Protein AF-A0A946S1L1-F1 (afdb_monomer_lite)

pLDDT: mean 84.19, std 16.6, range [40.25, 98.12]

Secondary structure (DSSP, 8-state):
-HHHHHHHHHHHHHHHHHHHHHHHHHHHHHHHHHHHHHHHHHHHHHHHHHHHHHHHHHHHHHHHHHHHHHHHHHHHHHHHHHHTT---SSHHHHHHHHHHHHTS-HHHHHHHHHHHHHSPP----S-----------SS-PPP---GGG--HHHHHHHHHHHHHHTT--

Radius of gyration: 47.15 Å; chains: 1; bounding box: 117×47×125 Å

Sequence (169 aa):
SLITSGLEIFSTKVKGLVDVAKSTAANNASAGVEEDLKKVQQENETLKKQVEDLQKQIETFETEKRNAERKSLASKLIETWEQRGRTFKDETERTAEIERLAGLDEGAFDAAKSVIDALPENKAEGTQHRKKVMRSDAGIEPMAVDDKTNDLAVRLGNGLREAREAKVE

Foldseek 3Di:
DVVVVVVVVVVVVVVVVVVVVVVVVVVVVVVVVVVVVVVVVVVVVVVVVVVVVVVVVVVVVVVVVLLVVLLVVLLVLLVLLVQLPDDDPDVVRSSVSSNVLSPDDPVVNVVSSVVSVPRDGDPDDDDDDDDPPPPPDPPDDPDDDPPPPCPVVVVVVVVVVVVVVVVVD

Structure (mmCIF, N/CA/C/O backbone):
data_AF-A0A946S1L1-F1
#
_entry.id   AF-A0A946S1L1-F1
#
loop_
_atom_site.group_PDB
_atom_site.id
_atom_site.type_symbol
_atom_site.label_atom_id
_atom_site.label_alt_id
_atom_site.label_comp_id
_atom_site.label_asym_id
_atom_site.label_entity_id
_atom_site.label_seq_id
_atom_site.pdbx_PDB_ins_code
_atom_site.Cartn_x
_atom_site.Cartn_y
_atom_site.Cartn_z
_atom_site.occupancy
_atom_site.B_iso_or_equiv
_atom_site.auth_seq_id
_atom_site.auth_comp_id
_atom_site.auth_asym_id
_atom_site.auth_atom_id
_atom_site.pdbx_PDB_model_num
ATOM 1 N N . SER A 1 1 ? -53.472 -4.915 76.208 1.00 62.53 1 SER A N 1
ATOM 2 C CA . SER A 1 1 ? -53.308 -3.580 75.600 1.00 62.53 1 SER A CA 1
ATOM 3 C C . SER A 1 1 ? -51.834 -3.202 75.392 1.00 62.53 1 SER A C 1
ATOM 5 O O . SER A 1 1 ? -51.452 -2.922 74.264 1.00 62.53 1 SER A O 1
ATOM 7 N N . LEU A 1 2 ? -50.964 -3.275 76.413 1.00 64.75 2 LEU A N 1
ATOM 8 C CA . LEU A 1 2 ? -49.531 -2.921 76.288 1.00 64.75 2 LEU A CA 1
ATOM 9 C C . LEU A 1 2 ? -48.707 -3.834 75.353 1.00 64.75 2 LEU A C 1
ATOM 11 O O . LEU A 1 2 ? -47.902 -3.341 74.570 1.00 64.75 2 LEU A O 1
ATOM 15 N N . ILE A 1 3 ? -48.936 -5.151 75.390 1.00 68.62 3 ILE A N 1
ATOM 16 C CA . ILE A 1 3 ? -48.188 -6.134 74.575 1.00 68.62 3 ILE A CA 1
ATOM 17 C C . ILE A 1 3 ? -48.458 -5.943 73.072 1.00 68.62 3 ILE A C 1
ATOM 19 O O . ILE A 1 3 ? -47.541 -5.989 72.258 1.00 68.62 3 ILE A O 1
ATOM 23 N N . THR A 1 4 ? -49.710 -5.658 72.711 1.00 69.31 4 THR A N 1
ATOM 24 C CA . THR A 1 4 ? -50.135 -5.361 71.335 1.00 69.31 4 THR A CA 1
ATOM 25 C C . THR A 1 4 ? -49.492 -4.083 70.799 1.00 69.31 4 THR A C 1
ATOM 27 O O . THR A 1 4 ? -49.027 -4.068 69.666 1.00 69.31 4 THR A O 1
ATOM 30 N N . SER A 1 5 ? -49.369 -3.044 71.631 1.00 77.94 5 SER A N 1
ATOM 31 C CA . SER A 1 5 ? -48.714 -1.789 71.240 1.00 77.94 5 SER A CA 1
ATOM 32 C C . SER A 1 5 ? -47.205 -1.966 71.003 1.00 77.94 5 SER A C 1
ATOM 34 O O . SER A 1 5 ? -46.665 -1.454 70.026 1.00 77.94 5 SER A O 1
ATOM 36 N N . GLY A 1 6 ? -46.525 -2.762 71.839 1.00 81.88 6 GLY A N 1
ATOM 37 C CA . GLY A 1 6 ? -45.107 -3.086 71.649 1.00 81.88 6 GLY A CA 1
ATOM 38 C C . GLY A 1 6 ? -44.825 -3.893 70.376 1.00 81.88 6 GLY A C 1
ATOM 39 O O . GLY A 1 6 ? -43.833 -3.635 69.692 1.00 81.88 6 GLY A O 1
ATOM 40 N N . LEU A 1 7 ? -45.712 -4.832 70.025 1.00 86.31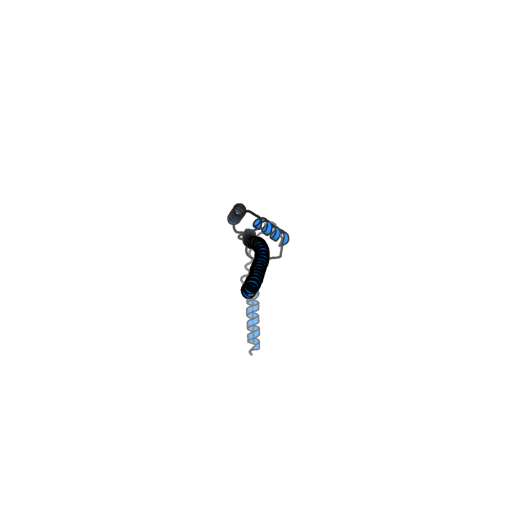 7 LEU A N 1
ATOM 41 C CA . LEU A 1 7 ? -45.588 -5.638 68.808 1.00 86.31 7 LEU A CA 1
ATOM 42 C C . LEU A 1 7 ? -45.764 -4.795 67.537 1.00 86.31 7 LEU A C 1
ATOM 44 O O . LEU A 1 7 ? -45.018 -4.981 66.576 1.00 86.31 7 LEU A O 1
ATOM 48 N N . GLU A 1 8 ? -46.695 -3.838 67.542 1.00 88.56 8 GLU A N 1
ATOM 49 C CA . GLU A 1 8 ? -46.844 -2.900 66.426 1.00 88.56 8 GLU A CA 1
ATOM 50 C C . GLU A 1 8 ? -45.611 -2.012 66.263 1.00 88.56 8 GLU A C 1
ATOM 52 O O . GLU A 1 8 ? -45.083 -1.901 65.161 1.00 88.56 8 GLU A O 1
ATOM 57 N N . ILE A 1 9 ? -45.080 -1.447 67.351 1.00 89.44 9 ILE A N 1
ATOM 58 C CA . ILE A 1 9 ? -43.858 -0.627 67.300 1.00 89.44 9 ILE A CA 1
ATOM 59 C C . ILE A 1 9 ? -42.678 -1.431 66.736 1.00 89.44 9 ILE A C 1
ATOM 61 O O . ILE A 1 9 ? -41.908 -0.917 65.919 1.00 89.44 9 ILE A O 1
ATOM 65 N N . PHE A 1 10 ? -42.539 -2.695 67.147 1.00 90.94 10 PHE A N 1
ATOM 66 C CA . PHE A 1 10 ? -41.505 -3.589 66.633 1.00 90.94 10 PHE A CA 1
ATOM 67 C C . PHE A 1 10 ? -41.687 -3.872 65.137 1.00 90.94 10 PHE A C 1
ATOM 69 O O . PHE A 1 10 ? -40.741 -3.700 64.370 1.00 90.94 10 PHE A O 1
ATOM 76 N N . SER A 1 11 ? -42.901 -4.228 64.708 1.00 91.44 11 SER A N 1
ATOM 77 C CA . SER A 1 11 ? -43.232 -4.475 63.298 1.00 91.44 11 SER A CA 1
ATOM 78 C C . SER A 1 11 ? -42.902 -3.267 62.415 1.00 91.44 11 SER A C 1
ATOM 80 O O . SER A 1 11 ? -42.233 -3.403 61.388 1.00 91.44 11 SER A O 1
ATOM 82 N N . THR A 1 12 ? -43.268 -2.062 62.855 1.00 93.69 12 THR A N 1
ATOM 83 C CA . THR A 1 12 ? -42.992 -0.819 62.122 1.00 93.69 12 THR A CA 1
ATOM 84 C C . THR A 1 12 ? -41.491 -0.543 62.014 1.00 93.69 12 THR A C 1
ATOM 86 O O . THR A 1 12 ? -41.009 -0.159 60.948 1.00 93.69 12 THR A O 1
ATOM 89 N N . LYS A 1 13 ? -40.719 -0.797 63.082 1.00 93.81 13 LYS A N 1
AT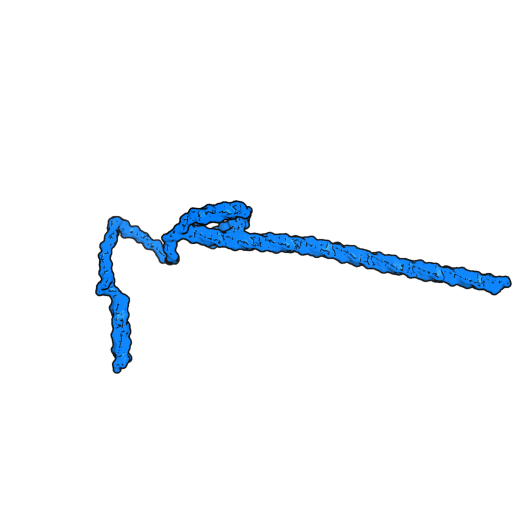OM 90 C CA . LYS A 1 13 ? -39.249 -0.679 63.060 1.00 93.81 13 LYS A CA 1
ATOM 91 C C . LYS A 1 13 ? -38.596 -1.682 62.114 1.00 93.81 13 LYS A C 1
ATOM 93 O O . LYS A 1 13 ? -37.700 -1.306 61.361 1.00 93.81 13 LYS A O 1
ATOM 98 N N . VAL A 1 14 ? -39.040 -2.938 62.144 1.00 95.06 14 VAL A N 1
ATOM 99 C CA . VAL A 1 14 ? -38.525 -3.989 61.256 1.00 95.06 14 VAL A CA 1
ATOM 100 C C . VAL A 1 14 ? -38.821 -3.643 59.801 1.00 95.06 14 VAL A C 1
ATOM 102 O O . VAL A 1 14 ? -37.924 -3.721 58.968 1.00 95.06 14 VAL A O 1
ATOM 105 N N . LYS A 1 15 ? -40.038 -3.181 59.496 1.00 94.56 15 LYS A N 1
ATOM 106 C CA . LYS A 1 15 ? -40.402 -2.740 58.147 1.00 94.56 15 LYS A CA 1
ATOM 107 C C . LYS A 1 15 ? -39.516 -1.588 57.660 1.00 94.56 15 LYS A C 1
ATOM 109 O O . LYS A 1 15 ? -38.973 -1.676 56.566 1.00 94.56 15 LYS A O 1
ATOM 114 N N . GLY A 1 16 ? -39.281 -0.576 58.499 1.00 94.19 16 GLY A N 1
ATOM 115 C CA . GLY A 1 16 ? -38.380 0.532 58.165 1.00 94.19 16 GLY A CA 1
ATOM 116 C C . GLY A 1 16 ? -36.940 0.084 57.886 1.00 94.19 16 GLY A C 1
ATOM 117 O O . GLY A 1 16 ? -36.325 0.551 56.932 1.00 94.19 16 GLY A O 1
ATOM 118 N N . LEU A 1 17 ? -36.408 -0.864 58.665 1.00 93.88 17 LEU A N 1
ATOM 119 C CA . LEU A 1 17 ? -35.083 -1.450 58.419 1.00 93.88 17 LEU A CA 1
ATOM 120 C C . LEU A 1 17 ? -35.019 -2.218 57.092 1.00 93.88 17 LEU A C 1
ATOM 122 O O . LEU A 1 17 ? -34.030 -2.108 56.368 1.00 93.88 17 LEU A O 1
ATOM 126 N N . VAL A 1 18 ? -36.072 -2.968 56.758 1.00 93.62 18 VAL A N 1
ATOM 127 C CA . VAL A 1 18 ? -36.176 -3.695 55.483 1.00 93.62 18 VAL A CA 1
ATOM 128 C C . VAL A 1 18 ? -36.233 -2.727 54.300 1.00 93.62 18 VAL A C 1
ATOM 130 O O . VAL A 1 18 ? -35.531 -2.939 53.311 1.00 93.62 18 VAL A O 1
ATOM 133 N N . ASP A 1 19 ? -37.007 -1.646 54.403 1.00 94.69 19 ASP A N 1
ATOM 134 C CA . ASP A 1 19 ? -37.115 -0.635 53.346 1.00 94.69 19 ASP A CA 1
ATOM 135 C C . ASP A 1 19 ? -35.778 0.094 53.117 1.00 94.69 19 ASP A C 1
ATOM 137 O O . ASP A 1 19 ? -35.366 0.293 51.971 1.00 94.69 19 ASP A O 1
ATOM 141 N N . VAL A 1 20 ? -35.046 0.413 54.193 1.00 93.44 20 VAL A N 1
ATOM 142 C CA . VAL A 1 20 ? -33.691 0.984 54.108 1.00 93.44 20 VAL A CA 1
ATOM 143 C C . VAL A 1 20 ? -32.729 0.010 53.431 1.00 93.44 20 VAL A C 1
ATOM 145 O O . VAL A 1 20 ? -32.056 0.395 52.478 1.00 93.44 20 VAL A O 1
ATOM 148 N N . ALA A 1 21 ? -32.699 -1.257 53.853 1.00 90.69 21 ALA A N 1
ATOM 149 C CA . ALA A 1 21 ? -31.822 -2.263 53.253 1.00 90.69 21 ALA A CA 1
ATOM 150 C C . ALA A 1 21 ? -32.109 -2.459 51.754 1.00 90.69 21 ALA A C 1
ATOM 152 O O . ALA A 1 21 ? -31.183 -2.565 50.947 1.00 90.69 21 ALA A O 1
ATOM 153 N N . LYS A 1 22 ? -33.390 -2.448 51.365 1.00 92.25 22 LYS A N 1
ATOM 154 C CA . LYS A 1 22 ? -33.816 -2.567 49.966 1.00 92.25 22 LYS A CA 1
ATOM 155 C C . LYS A 1 22 ? -33.402 -1.351 49.133 1.00 92.25 22 LYS A C 1
ATOM 157 O O . LYS A 1 22 ? -32.940 -1.519 48.007 1.00 92.25 22 LYS A O 1
ATOM 162 N N . SER A 1 23 ? -33.516 -0.148 49.695 1.00 90.50 23 SER A N 1
ATOM 163 C CA . SER A 1 23 ? -33.057 1.097 49.066 1.00 90.50 23 SER A CA 1
ATOM 164 C C . SER A 1 23 ? -31.535 1.121 48.877 1.00 90.50 23 SER A C 1
ATOM 166 O O . SER A 1 23 ? -31.047 1.404 47.785 1.00 90.50 23 SER A O 1
ATOM 168 N N . THR A 1 24 ? -30.764 0.730 49.897 1.00 87.25 24 THR A N 1
ATOM 169 C CA . THR A 1 24 ? -29.297 0.650 49.805 1.00 87.25 24 THR A CA 1
ATOM 170 C C . THR A 1 24 ? -28.842 -0.370 48.761 1.00 87.25 24 THR A C 1
ATOM 172 O O . THR A 1 24 ? -27.942 -0.080 47.975 1.00 87.25 24 THR A O 1
ATOM 175 N N . ALA A 1 25 ? -29.483 -1.542 48.699 1.00 86.25 25 ALA A N 1
ATOM 176 C CA . ALA A 1 25 ? -29.183 -2.549 47.683 1.00 86.25 25 ALA A CA 1
ATOM 177 C C . ALA A 1 25 ? -29.485 -2.047 46.258 1.00 86.25 25 ALA A C 1
ATOM 179 O O . ALA A 1 25 ? -28.677 -2.254 45.354 1.00 86.25 25 ALA A O 1
ATOM 180 N N . ALA A 1 26 ? -30.607 -1.345 46.065 1.00 86.31 26 ALA A N 1
ATOM 181 C CA . ALA A 1 26 ? -30.968 -0.752 44.778 1.00 86.31 26 ALA A CA 1
ATOM 182 C C . ALA A 1 26 ? -29.976 0.342 44.338 1.00 86.31 26 ALA A C 1
ATOM 184 O O . ALA A 1 26 ? -29.545 0.348 43.186 1.00 86.31 26 ALA A O 1
ATOM 185 N N . ASN A 1 27 ? -29.556 1.217 45.257 1.00 85.62 27 ASN A N 1
ATOM 186 C CA . ASN A 1 27 ? -28.573 2.265 44.967 1.00 85.62 27 ASN A CA 1
ATOM 187 C C . ASN A 1 27 ? -27.199 1.685 44.605 1.00 85.62 27 ASN A C 1
ATOM 189 O O . ASN A 1 27 ? -26.583 2.135 43.642 1.00 85.62 27 ASN A O 1
ATOM 193 N N . ASN A 1 28 ? -26.739 0.655 45.322 1.00 81.62 28 ASN A N 1
ATOM 194 C CA . ASN A 1 28 ? -25.467 -0.005 45.015 1.00 81.62 28 ASN A CA 1
ATOM 195 C C . ASN A 1 28 ? -25.502 -0.723 43.657 1.00 81.62 28 ASN A C 1
ATOM 197 O O . ASN A 1 28 ? -24.534 -0.647 42.904 1.00 81.62 28 ASN A O 1
ATOM 201 N N . ALA A 1 29 ? -26.618 -1.377 43.317 1.00 84.31 29 ALA A N 1
ATOM 202 C CA . ALA A 1 29 ? -26.795 -1.987 42.001 1.00 84.31 29 ALA A CA 1
ATOM 203 C C . ALA A 1 29 ? -26.783 -0.933 40.877 1.00 84.31 29 ALA A C 1
ATOM 205 O O . ALA A 1 29 ? -26.124 -1.130 39.861 1.00 84.31 29 ALA A O 1
ATOM 206 N N . SER A 1 30 ? -27.450 0.210 41.078 1.00 81.00 30 SER A N 1
ATOM 207 C CA . SER A 1 30 ? -27.438 1.325 40.121 1.00 81.00 30 SER A CA 1
ATOM 208 C C . SER A 1 30 ? -26.040 1.921 39.931 1.00 81.00 30 SER A C 1
ATOM 210 O O . SER A 1 30 ? -25.661 2.232 38.805 1.00 81.00 30 SER A O 1
ATOM 212 N N . ALA A 1 31 ? -25.267 2.070 41.010 1.00 84.38 31 ALA A N 1
ATOM 213 C CA . ALA A 1 31 ? -23.911 2.611 40.947 1.00 84.38 31 ALA A CA 1
ATOM 214 C C . ALA A 1 31 ? -22.951 1.685 40.179 1.00 84.38 31 ALA A C 1
ATOM 216 O O . ALA A 1 31 ? -22.167 2.166 39.364 1.00 84.38 31 ALA A O 1
ATOM 217 N N . GLY A 1 32 ? -23.051 0.365 40.386 1.00 85.06 32 GLY A N 1
ATOM 218 C CA . GLY A 1 32 ? -22.261 -0.617 39.634 1.00 85.06 32 GLY A CA 1
ATOM 219 C C . GLY A 1 32 ? -22.560 -0.589 38.132 1.00 85.06 32 GLY A C 1
ATOM 220 O O . GLY A 1 32 ? -21.641 -0.551 37.320 1.00 85.06 32 GLY A O 1
ATOM 221 N N . VAL A 1 33 ? -23.843 -0.499 37.758 1.00 88.06 33 VAL A N 1
ATOM 222 C CA . VAL A 1 33 ? -24.257 -0.374 36.348 1.00 88.06 33 VAL A CA 1
ATOM 223 C C . VAL A 1 33 ? -23.719 0.910 35.711 1.00 88.06 33 VAL A C 1
ATOM 225 O O . VAL A 1 33 ? -23.310 0.894 34.552 1.00 88.06 33 VAL A O 1
ATOM 228 N N . GLU A 1 34 ? -23.694 2.024 36.445 1.00 90.56 34 GLU A N 1
ATOM 229 C CA . GLU A 1 34 ? -23.161 3.286 35.926 1.00 90.56 34 GLU A CA 1
ATOM 230 C C . GLU A 1 34 ? -21.636 3.245 35.729 1.00 90.56 34 GLU A C 1
ATOM 232 O O . GLU A 1 34 ? -21.118 3.817 34.766 1.00 90.56 34 GLU A O 1
ATOM 237 N N . GLU A 1 35 ? -20.907 2.551 36.605 1.00 91.94 35 GLU A N 1
ATOM 238 C CA . GLU A 1 35 ? -19.464 2.348 36.454 1.00 91.94 35 GLU A CA 1
ATOM 239 C C . GLU A 1 35 ? -19.139 1.478 35.231 1.00 91.94 35 GLU A C 1
ATOM 241 O O . GLU A 1 35 ? -18.277 1.841 34.425 1.00 91.94 35 GLU A O 1
ATOM 246 N N . ASP A 1 36 ? -19.868 0.378 35.045 1.00 93.06 36 ASP A N 1
ATOM 247 C CA . ASP A 1 36 ? -19.703 -0.505 33.889 1.00 93.06 36 ASP A CA 1
ATOM 248 C C . ASP A 1 36 ? -20.066 0.206 32.580 1.00 93.06 36 ASP A C 1
ATOM 250 O O . ASP A 1 36 ? -19.345 0.089 31.587 1.00 93.06 36 ASP A O 1
ATOM 254 N N . LEU A 1 37 ? -21.124 1.027 32.581 1.00 92.81 37 LEU A N 1
ATOM 255 C CA . LEU A 1 37 ? -21.496 1.847 31.428 1.00 92.81 37 LEU A CA 1
ATOM 256 C C . LEU A 1 37 ? -20.356 2.795 31.027 1.00 92.81 37 LEU A C 1
ATOM 258 O O . LEU A 1 37 ? -20.043 2.910 29.841 1.00 92.81 37 LEU A O 1
ATOM 262 N N . LYS A 1 38 ? -19.708 3.450 32.001 1.00 94.81 38 LYS A N 1
ATOM 263 C CA . LYS A 1 38 ? -18.575 4.355 31.743 1.00 94.81 38 LYS A CA 1
ATOM 264 C C . LYS A 1 38 ? -17.374 3.607 31.169 1.00 94.81 38 LYS A C 1
ATOM 266 O O . LYS A 1 38 ? -16.783 4.090 30.204 1.00 94.81 38 LYS A O 1
ATOM 271 N N . LYS A 1 39 ? -17.038 2.427 31.703 1.00 95.50 39 LYS A N 1
ATOM 272 C CA . LYS A 1 39 ? -15.953 1.582 31.168 1.00 95.50 39 LYS A CA 1
ATOM 273 C C . LYS A 1 39 ? -16.232 1.171 29.725 1.00 95.50 39 LYS A C 1
ATOM 275 O O . LYS A 1 39 ? -15.403 1.406 28.852 1.00 95.50 39 LYS A O 1
ATOM 280 N N . VAL A 1 40 ? -17.437 0.673 29.448 1.00 95.19 40 VAL A N 1
ATOM 281 C CA . VAL A 1 40 ? -17.848 0.264 28.096 1.00 95.19 40 VAL A CA 1
ATOM 282 C C . VAL A 1 40 ? -17.846 1.445 27.119 1.00 95.19 40 VAL A C 1
ATOM 284 O O . VAL A 1 40 ? -17.480 1.284 25.954 1.00 95.19 40 VAL A O 1
ATOM 287 N N . GLN A 1 41 ? -18.233 2.645 27.555 1.00 94.50 41 GLN A N 1
ATOM 288 C CA . GLN A 1 41 ? -18.153 3.852 26.724 1.00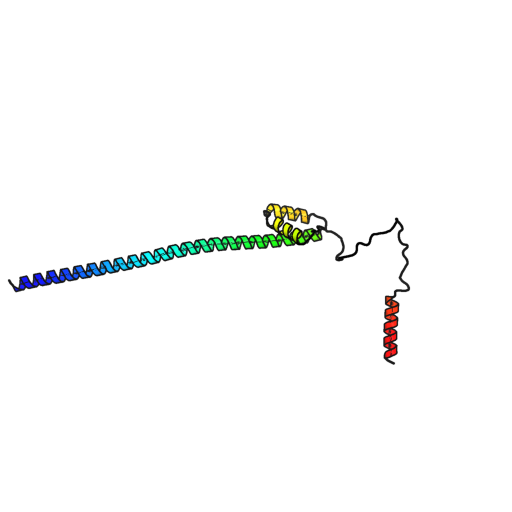 94.50 41 GLN A CA 1
ATOM 289 C C . GLN A 1 41 ? -16.700 4.219 26.393 1.00 94.50 41 GLN A C 1
ATOM 291 O O . GLN A 1 41 ? -16.387 4.448 25.225 1.00 94.50 41 GLN A O 1
ATOM 296 N N . GLN A 1 42 ? -15.805 4.206 27.384 1.00 96.19 42 GLN A N 1
ATOM 297 C CA . GLN A 1 42 ? -14.377 4.485 27.187 1.00 96.19 42 GLN A CA 1
ATOM 298 C C . GLN A 1 42 ? -13.696 3.452 26.280 1.00 96.19 42 GLN A C 1
ATOM 300 O O . GLN A 1 42 ? -12.914 3.814 25.396 1.00 96.19 42 GLN A O 1
ATOM 305 N N . GLU A 1 43 ? -14.008 2.170 26.463 1.00 95.75 43 GLU A N 1
ATOM 306 C CA . GLU A 1 43 ? -13.524 1.094 25.598 1.00 95.75 43 GLU A CA 1
ATOM 307 C C . GLU A 1 43 ? -14.021 1.282 24.163 1.00 95.75 43 GLU A C 1
ATOM 309 O O . GLU A 1 43 ? -13.226 1.208 23.230 1.00 95.75 43 GLU A O 1
ATOM 314 N N . ASN A 1 44 ? -15.298 1.625 23.966 1.00 95.94 44 ASN A N 1
ATOM 315 C CA . ASN A 1 44 ? -15.836 1.913 22.635 1.00 95.94 44 ASN A CA 1
ATOM 316 C C . ASN A 1 44 ? -15.148 3.105 21.961 1.00 95.94 44 ASN A C 1
ATOM 318 O O . ASN A 1 44 ? -14.864 3.050 20.766 1.00 95.94 44 ASN A O 1
ATOM 322 N N . GLU A 1 45 ? -14.878 4.188 22.689 1.00 96.75 45 GLU A N 1
ATOM 323 C CA . GLU A 1 45 ? -14.136 5.329 22.142 1.00 96.75 45 GLU A CA 1
ATOM 324 C C . GLU A 1 45 ? -12.702 4.948 21.763 1.00 96.75 45 GLU A C 1
ATOM 326 O O . GLU A 1 45 ? -12.203 5.359 20.714 1.00 96.75 45 GLU A O 1
ATOM 331 N N . THR A 1 46 ? -12.052 4.129 22.589 1.00 97.38 46 THR A N 1
ATOM 332 C CA . THR A 1 46 ? -10.698 3.627 22.329 1.00 97.38 46 THR A CA 1
ATOM 333 C C . THR A 1 46 ? -10.672 2.732 21.092 1.00 97.38 46 THR A C 1
ATOM 335 O O . THR A 1 46 ? -9.843 2.932 20.207 1.00 97.38 46 THR A O 1
ATOM 338 N N . LEU A 1 47 ? -11.617 1.796 20.986 1.00 97.88 47 LEU A N 1
ATOM 339 C CA . LEU A 1 47 ? -11.748 0.898 19.840 1.00 97.88 47 LEU A CA 1
ATOM 340 C C . LEU A 1 47 ? -12.035 1.669 18.549 1.00 97.88 47 LEU A C 1
ATOM 342 O O . LEU A 1 47 ? -11.444 1.361 17.520 1.00 97.88 47 LEU A O 1
ATOM 346 N N . LYS A 1 48 ? -12.879 2.708 18.590 1.00 97.75 48 LYS A N 1
ATOM 347 C CA . LYS A 1 48 ? -13.127 3.567 17.420 1.00 97.75 48 LYS A CA 1
ATOM 348 C C . LYS A 1 48 ? -11.851 4.247 16.930 1.00 97.75 48 LYS A C 1
ATOM 350 O O . LYS A 1 48 ? -11.565 4.185 15.740 1.00 97.75 48 LYS A O 1
ATOM 355 N N . LYS A 1 49 ? -11.053 4.817 17.840 1.00 98.00 49 LYS A N 1
ATOM 356 C CA . LYS A 1 49 ? -9.755 5.416 17.486 1.00 98.00 49 LYS A CA 1
ATOM 357 C C . LYS A 1 49 ? -8.809 4.390 16.868 1.00 98.00 49 LYS A C 1
ATOM 359 O O . LYS A 1 49 ? -8.211 4.660 15.836 1.00 98.00 49 LYS A O 1
ATOM 364 N N . GLN A 1 50 ? -8.721 3.194 17.453 1.00 97.94 50 GLN A N 1
ATOM 365 C CA . GLN A 1 50 ? -7.897 2.115 16.903 1.00 97.94 50 GLN A CA 1
ATOM 366 C C . GLN A 1 50 ? -8.348 1.697 15.500 1.00 97.94 50 GLN A C 1
ATOM 368 O O . GLN A 1 50 ? -7.508 1.477 14.634 1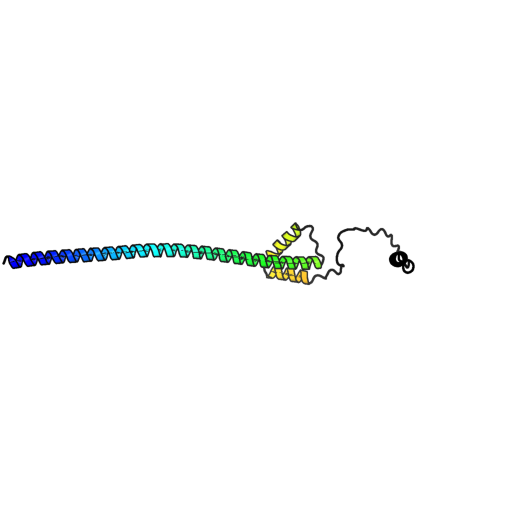.00 97.94 50 GLN A O 1
ATOM 373 N N . VAL A 1 51 ? -9.658 1.611 15.257 1.00 97.94 51 VAL A N 1
ATOM 374 C CA . VAL A 1 51 ? -10.202 1.303 13.928 1.00 97.94 51 VAL A CA 1
ATOM 375 C C . VAL A 1 51 ? -9.836 2.395 12.922 1.00 97.94 51 VAL A C 1
ATOM 377 O O . VAL A 1 51 ? -9.372 2.066 11.834 1.00 97.94 51 VAL A O 1
ATOM 380 N N . GLU A 1 52 ? -9.988 3.671 13.277 1.00 97.88 52 GLU A N 1
ATOM 381 C CA . GLU A 1 52 ? -9.613 4.793 12.404 1.00 97.88 52 GLU A CA 1
ATOM 382 C C . GLU A 1 52 ? -8.110 4.806 12.086 1.00 97.88 52 GLU A C 1
ATOM 384 O O . GLU A 1 52 ? -7.713 5.020 10.939 1.00 97.88 52 GLU A O 1
ATOM 389 N N . ASP A 1 53 ? -7.259 4.554 13.080 1.00 97.88 53 ASP A N 1
ATOM 390 C CA . ASP A 1 53 ? -5.809 4.520 12.888 1.00 97.88 53 ASP A CA 1
ATOM 391 C C . ASP A 1 53 ? -5.378 3.325 12.030 1.00 97.88 53 ASP A C 1
ATOM 393 O O . ASP A 1 53 ? -4.558 3.479 11.122 1.00 97.88 53 ASP A O 1
ATOM 397 N N . LEU A 1 54 ? -5.971 2.146 12.248 1.00 98.12 54 LEU A N 1
ATOM 398 C CA . LEU A 1 54 ? -5.725 0.968 11.414 1.00 98.12 54 LEU A CA 1
ATOM 399 C C . LEU A 1 54 ? -6.195 1.181 9.972 1.00 98.12 54 LEU A C 1
ATOM 401 O O . LEU A 1 54 ? -5.501 0.772 9.045 1.00 98.12 54 LEU A O 1
ATOM 405 N N . GLN A 1 55 ? -7.328 1.854 9.758 1.00 97.94 55 GLN A N 1
ATOM 406 C CA . GLN A 1 55 ? -7.797 2.209 8.414 1.00 97.94 55 GLN A CA 1
ATOM 407 C C . GLN A 1 55 ? -6.790 3.102 7.680 1.00 97.94 55 GLN A C 1
ATOM 409 O O . GLN A 1 55 ? -6.443 2.813 6.536 1.00 97.94 55 GLN A O 1
ATOM 414 N N . LYS A 1 56 ? -6.248 4.128 8.351 1.00 97.88 56 LYS A N 1
ATOM 415 C CA . LYS A 1 56 ? -5.196 4.990 7.780 1.00 97.88 56 LYS A CA 1
ATOM 416 C C . LYS A 1 56 ? -3.916 4.214 7.470 1.00 97.88 56 LYS A C 1
ATOM 418 O O . LYS A 1 56 ? -3.274 4.459 6.448 1.00 97.88 56 LYS A O 1
ATOM 423 N N . GLN A 1 57 ? -3.530 3.279 8.340 1.00 97.44 57 GLN A N 1
ATOM 424 C CA . GLN A 1 57 ? -2.359 2.430 8.105 1.00 97.44 57 GLN A CA 1
ATOM 425 C C . GLN A 1 57 ? -2.555 1.518 6.894 1.00 97.44 57 GLN A C 1
ATOM 427 O O . GLN A 1 57 ? -1.648 1.409 6.076 1.00 97.44 57 GLN A O 1
ATOM 432 N N . ILE A 1 58 ? -3.731 0.902 6.745 1.00 97.38 58 ILE A N 1
ATOM 433 C CA . ILE A 1 58 ? -4.058 0.071 5.580 1.00 97.38 58 ILE A CA 1
ATOM 434 C C . ILE A 1 58 ? -3.967 0.899 4.298 1.00 97.38 58 ILE A C 1
ATOM 436 O O . ILE A 1 58 ? -3.282 0.490 3.365 1.00 97.38 58 ILE A O 1
ATOM 440 N N . GLU A 1 59 ? -4.573 2.087 4.266 1.00 96.81 59 GLU A N 1
ATOM 441 C CA . GLU A 1 59 ? -4.504 2.975 3.101 1.00 96.81 59 GLU A CA 1
ATOM 442 C C . GLU A 1 59 ? -3.053 3.362 2.759 1.00 96.81 59 GLU A C 1
ATOM 444 O O . GLU A 1 59 ? -2.641 3.331 1.596 1.00 96.81 59 GLU A O 1
ATOM 449 N N . THR A 1 60 ? -2.239 3.656 3.776 1.00 95.88 60 THR A N 1
ATOM 450 C CA . THR A 1 60 ? -0.810 3.959 3.602 1.00 95.88 60 THR A CA 1
ATOM 451 C C . THR A 1 60 ? -0.058 2.758 3.024 1.00 95.88 60 THR A C 1
ATOM 453 O O . THR A 1 60 ? 0.616 2.886 2.006 1.00 95.88 60 THR A O 1
ATOM 456 N N . PHE A 1 61 ? -0.223 1.560 3.589 1.00 96.00 61 PHE A N 1
ATOM 457 C CA . PHE A 1 61 ? 0.459 0.368 3.079 1.00 96.00 61 PHE A CA 1
ATOM 458 C C . PHE A 1 61 ? -0.000 -0.021 1.672 1.00 96.00 61 PHE A C 1
ATOM 460 O O . PHE A 1 61 ? 0.813 -0.440 0.849 1.00 96.00 61 PHE A O 1
ATOM 467 N N . GLU A 1 62 ? -1.287 0.120 1.360 1.00 95.06 62 GLU A N 1
ATOM 468 C CA . GLU A 1 62 ? -1.808 -0.152 0.021 1.00 95.06 62 GLU A CA 1
ATOM 469 C C . GLU A 1 62 ? -1.288 0.850 -1.013 1.00 95.06 62 GLU A C 1
ATOM 471 O O . GLU A 1 62 ? -0.953 0.464 -2.137 1.00 95.06 62 GLU A O 1
ATOM 476 N N . THR A 1 63 ? -1.195 2.134 -0.654 1.00 92.56 63 THR A N 1
ATOM 477 C CA . THR A 1 63 ? -0.621 3.165 -1.530 1.00 92.56 63 THR A CA 1
ATOM 478 C C . THR A 1 63 ? 0.877 2.966 -1.731 1.00 92.56 63 THR A C 1
ATOM 480 O O . THR A 1 63 ? 1.334 3.020 -2.874 1.00 92.56 63 THR A O 1
ATOM 483 N N . GLU A 1 64 ? 1.626 2.640 -0.678 1.00 92.56 64 GLU A N 1
ATOM 484 C CA . GLU A 1 64 ? 3.048 2.297 -0.759 1.00 92.56 64 GLU A CA 1
ATOM 485 C C . GLU A 1 64 ? 3.291 1.050 -1.611 1.00 92.56 64 GLU A C 1
ATOM 487 O O . GLU A 1 64 ? 4.135 1.080 -2.507 1.00 92.56 64 GLU A O 1
ATOM 492 N N . LYS A 1 65 ? 2.518 -0.023 -1.397 1.00 94.81 65 LYS A N 1
ATOM 493 C CA . LYS A 1 65 ? 2.604 -1.254 -2.192 1.00 94.81 65 LYS A CA 1
ATOM 494 C C . LYS A 1 65 ? 2.344 -0.972 -3.669 1.00 94.81 65 LYS A C 1
ATOM 496 O O . LYS A 1 65 ? 3.149 -1.357 -4.515 1.00 94.81 65 LYS A O 1
ATOM 501 N N . ARG A 1 66 ? 1.262 -0.254 -3.983 1.00 91.88 66 ARG A N 1
ATOM 502 C CA . ARG A 1 66 ? 0.921 0.125 -5.361 1.00 91.88 66 ARG A CA 1
ATOM 503 C C . ARG A 1 66 ? 2.018 0.981 -5.993 1.00 91.88 66 ARG A C 1
ATOM 505 O O . ARG A 1 66 ? 2.368 0.776 -7.151 1.00 91.88 66 ARG A O 1
ATOM 512 N N . ASN A 1 67 ? 2.579 1.929 -5.244 1.00 91.94 67 ASN A N 1
ATOM 513 C CA . ASN A 1 67 ? 3.674 2.770 -5.719 1.00 91.94 67 ASN A CA 1
ATOM 514 C C . ASN A 1 67 ? 4.945 1.945 -5.986 1.00 91.94 67 ASN A C 1
ATOM 516 O O . ASN A 1 67 ? 5.578 2.106 -7.025 1.00 91.94 67 ASN A O 1
ATOM 520 N N . ALA A 1 68 ? 5.294 1.014 -5.097 1.00 94.81 68 ALA A N 1
ATOM 521 C CA . ALA A 1 68 ? 6.437 0.121 -5.277 1.00 94.81 68 ALA A CA 1
ATOM 522 C C . ALA A 1 68 ? 6.278 -0.784 -6.512 1.00 94.81 68 ALA A C 1
ATOM 524 O O . ALA A 1 68 ? 7.217 -0.934 -7.296 1.00 94.81 68 ALA A O 1
ATOM 525 N N . GLU A 1 69 ? 5.082 -1.338 -6.730 1.00 95.56 69 GLU A N 1
ATOM 526 C CA . GLU A 1 69 ? 4.753 -2.114 -7.931 1.00 95.56 69 GLU A CA 1
ATOM 527 C C . GLU A 1 69 ? 4.896 -1.263 -9.201 1.00 95.56 69 GLU A C 1
ATOM 529 O O . GLU A 1 69 ? 5.564 -1.681 -10.149 1.00 95.56 69 GLU A O 1
ATOM 534 N N . ARG A 1 70 ? 4.364 -0.033 -9.205 1.00 94.94 70 ARG A N 1
ATOM 535 C CA . ARG A 1 70 ? 4.507 0.902 -10.334 1.00 94.94 70 ARG A CA 1
ATOM 536 C C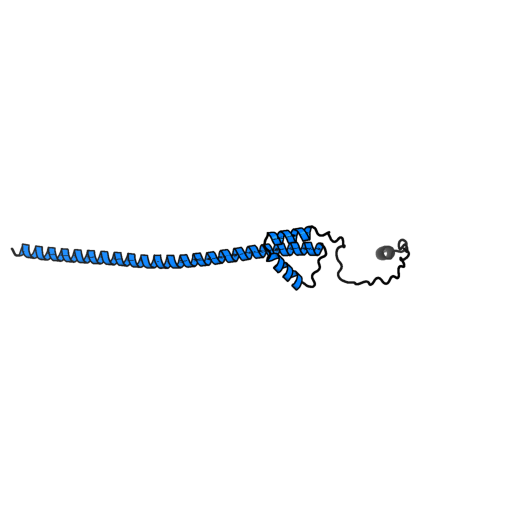 . ARG A 1 70 ? 5.958 1.267 -10.616 1.00 94.94 70 ARG A C 1
ATOM 538 O O . ARG A 1 70 ? 6.362 1.246 -11.775 1.00 94.94 70 ARG A O 1
ATOM 545 N N . LYS A 1 71 ? 6.762 1.535 -9.585 1.00 96.62 71 LYS A N 1
ATOM 546 C CA . LYS A 1 71 ? 8.205 1.775 -9.741 1.00 96.62 71 LYS A CA 1
ATOM 547 C C . LYS A 1 71 ? 8.913 0.564 -10.334 1.00 96.62 71 LYS A C 1
ATOM 549 O O . LYS A 1 71 ? 9.730 0.729 -11.228 1.00 96.62 71 LYS A O 1
ATOM 554 N N . SER A 1 72 ? 8.567 -0.653 -9.909 1.00 97.19 72 SER A N 1
ATOM 555 C CA . SER A 1 72 ? 9.126 -1.876 -10.499 1.00 97.19 72 SER A CA 1
ATOM 556 C C . SER A 1 72 ? 8.786 -2.013 -11.987 1.00 97.19 72 SER A C 1
ATOM 558 O O . SER A 1 72 ? 9.657 -2.348 -12.791 1.00 97.19 72 SER A O 1
ATOM 560 N N . LEU A 1 73 ? 7.539 -1.725 -12.372 1.00 96.81 73 LEU A N 1
ATOM 561 C CA . LEU A 1 73 ? 7.114 -1.735 -13.774 1.00 96.81 73 LEU A CA 1
ATOM 562 C C . LEU A 1 73 ? 7.815 -0.644 -14.592 1.00 96.81 73 LEU A C 1
ATOM 564 O O . LEU A 1 73 ? 8.299 -0.924 -15.687 1.00 96.81 73 LEU A O 1
ATOM 568 N N . ALA A 1 74 ? 7.920 0.569 -14.050 1.00 97.69 74 ALA A N 1
ATOM 569 C CA . ALA A 1 74 ? 8.640 1.676 -14.666 1.00 97.69 74 ALA A CA 1
ATOM 570 C C . ALA A 1 74 ? 10.126 1.350 -14.871 1.00 97.69 74 ALA A C 1
ATOM 572 O O . ALA A 1 74 ? 10.642 1.559 -15.965 1.00 97.69 74 ALA A O 1
ATOM 573 N N . SER A 1 75 ? 10.796 0.756 -13.879 1.00 97.38 75 SER A N 1
ATOM 574 C CA . SER A 1 75 ? 12.186 0.300 -14.009 1.00 97.38 75 SER A CA 1
ATOM 575 C C . SER A 1 75 ? 12.362 -0.713 -15.141 1.00 97.38 75 SER A C 1
ATOM 577 O O . SER A 1 75 ? 13.262 -0.555 -15.960 1.00 97.38 75 SER A O 1
ATOM 579 N N . LYS A 1 76 ? 11.471 -1.709 -15.253 1.00 97.56 76 LYS A N 1
ATOM 580 C CA . LYS A 1 76 ? 11.496 -2.689 -16.359 1.00 97.56 76 LYS A CA 1
ATOM 581 C C . LYS A 1 76 ? 11.278 -2.032 -17.721 1.00 97.56 76 LYS A C 1
ATOM 583 O O . LYS A 1 76 ? 11.914 -2.399 -18.709 1.00 97.56 76 LYS A O 1
ATOM 588 N N . LEU A 1 77 ? 10.369 -1.062 -17.788 1.00 97.25 77 LEU A N 1
ATOM 589 C CA . LEU A 1 77 ? 10.119 -0.321 -19.017 1.00 97.25 77 LEU A CA 1
ATOM 590 C C . LEU A 1 77 ? 11.351 0.494 -19.432 1.00 97.25 77 LEU A C 1
ATOM 592 O O . LEU A 1 77 ? 11.702 0.509 -20.610 1.00 97.25 77 LEU A O 1
ATOM 596 N N . ILE A 1 78 ? 12.039 1.103 -18.466 1.00 97.44 78 ILE A N 1
ATOM 597 C CA . ILE A 1 78 ? 13.293 1.827 -18.688 1.00 97.44 78 ILE A CA 1
ATOM 598 C C . ILE A 1 78 ? 14.391 0.896 -19.189 1.00 97.44 78 ILE A C 1
ATOM 600 O O . ILE A 1 78 ? 15.003 1.211 -20.203 1.00 97.44 78 ILE A O 1
ATOM 604 N N . GLU A 1 79 ? 14.578 -0.275 -18.577 1.00 96.12 79 GLU A N 1
ATOM 605 C CA . GLU A 1 79 ? 15.530 -1.288 -19.063 1.00 96.12 79 GLU A CA 1
ATOM 606 C C . GLU A 1 79 ? 15.250 -1.675 -20.520 1.00 96.12 79 GLU A C 1
ATOM 608 O O . GLU A 1 79 ? 16.161 -1.762 -21.345 1.00 96.12 79 GLU A O 1
ATOM 613 N N . THR A 1 80 ? 13.974 -1.855 -20.862 1.00 95.62 80 THR A N 1
ATOM 614 C CA . THR A 1 80 ? 13.566 -2.176 -22.233 1.00 95.62 80 THR A CA 1
ATOM 615 C C . THR A 1 80 ? 13.849 -1.003 -23.181 1.00 95.62 80 THR A C 1
ATOM 617 O O . THR A 1 80 ? 14.319 -1.189 -24.303 1.00 95.62 80 THR A O 1
ATOM 620 N N . TRP A 1 81 ? 13.616 0.232 -22.735 1.00 96.00 81 TRP A N 1
ATOM 621 C CA . TRP A 1 81 ? 13.913 1.426 -23.522 1.00 96.00 81 TRP A CA 1
ATOM 622 C C . TRP A 1 81 ? 15.421 1.606 -23.751 1.00 96.00 81 TRP A C 1
ATOM 624 O O . TRP A 1 81 ? 15.839 1.971 -24.853 1.00 96.00 81 TRP A O 1
ATOM 634 N N . GLU A 1 82 ? 16.242 1.291 -22.747 1.00 95.12 82 GLU A N 1
ATOM 635 C CA . GLU A 1 82 ? 17.706 1.283 -22.834 1.00 95.12 82 GLU A CA 1
ATOM 636 C C . GLU A 1 82 ? 18.199 0.249 -23.855 1.00 95.12 82 GLU A C 1
ATOM 638 O O . GLU A 1 82 ? 19.012 0.574 -24.723 1.00 95.12 82 GLU A O 1
ATOM 643 N N . GLN A 1 83 ? 17.638 -0.966 -23.842 1.00 93.12 83 GLN A N 1
ATOM 644 C CA . GLN A 1 83 ? 17.920 -2.004 -24.848 1.00 93.12 83 GLN A CA 1
ATOM 645 C C . GLN A 1 83 ? 17.552 -1.561 -26.271 1.00 93.12 83 GLN A C 1
ATOM 647 O O . GLN A 1 83 ? 18.216 -1.929 -27.241 1.00 93.12 83 GLN A O 1
ATOM 652 N N . ARG A 1 84 ? 16.527 -0.716 -26.408 1.00 93.56 84 ARG A N 1
ATOM 653 C CA . ARG A 1 84 ? 16.123 -0.109 -27.686 1.00 93.56 84 ARG A CA 1
ATOM 654 C C . ARG A 1 84 ? 16.885 1.174 -28.028 1.00 93.56 84 ARG A C 1
ATOM 656 O O . ARG A 1 84 ? 16.562 1.843 -29.005 1.00 93.56 84 ARG A O 1
ATOM 663 N N . GLY A 1 85 ? 17.938 1.496 -27.276 1.00 92.31 85 GLY A N 1
ATOM 664 C CA . GLY A 1 85 ? 18.901 2.540 -27.617 1.00 92.31 85 GLY A CA 1
ATOM 665 C C . GLY A 1 85 ? 18.715 3.875 -26.909 1.00 92.31 85 GLY A C 1
ATOM 666 O O . GLY A 1 85 ? 19.430 4.823 -27.236 1.00 92.31 85 GLY A O 1
ATOM 667 N N . ARG A 1 86 ? 17.804 3.981 -25.935 1.00 94.38 86 ARG A N 1
ATOM 668 C CA . ARG A 1 86 ? 17.783 5.144 -25.040 1.00 94.38 86 ARG A CA 1
ATOM 669 C C . ARG A 1 86 ? 19.020 5.117 -24.146 1.00 94.38 86 ARG A C 1
ATOM 671 O O . ARG A 1 86 ? 19.362 4.094 -23.572 1.00 94.38 86 ARG A O 1
ATOM 678 N N . THR A 1 87 ? 19.664 6.263 -23.982 1.00 94.12 87 THR A N 1
ATOM 679 C CA . THR A 1 87 ? 20.749 6.436 -23.011 1.00 94.12 87 THR A CA 1
ATOM 680 C C . THR A 1 87 ? 20.390 7.557 -22.053 1.00 94.12 87 THR A C 1
ATOM 682 O O . THR A 1 87 ? 19.965 8.624 -22.501 1.00 94.12 87 THR A O 1
ATOM 685 N N . PHE A 1 88 ? 20.593 7.331 -20.760 1.00 95.31 88 PHE A N 1
ATOM 686 C CA . PHE A 1 88 ? 20.509 8.363 -19.729 1.00 95.31 88 PHE A CA 1
ATOM 687 C C . PHE A 1 88 ? 21.894 8.954 -19.481 1.00 95.31 88 PHE A C 1
ATOM 689 O O . PHE A 1 88 ? 22.909 8.270 -19.630 1.00 95.31 88 PHE A O 1
ATOM 696 N N . LYS A 1 89 ? 21.948 10.237 -19.126 1.00 94.31 89 LYS A N 1
ATOM 697 C CA . LYS A 1 89 ? 23.197 10.939 -18.820 1.00 94.31 89 LYS A CA 1
ATOM 698 C C . LYS A 1 89 ? 23.872 10.370 -17.573 1.00 94.31 89 LYS A C 1
ATOM 700 O O . LYS A 1 89 ? 25.096 10.257 -17.541 1.00 94.31 89 LYS A O 1
ATOM 705 N N . ASP A 1 90 ? 23.078 10.052 -16.556 1.00 95.56 90 ASP A N 1
ATOM 706 C CA . ASP A 1 90 ? 23.510 9.496 -15.278 1.00 95.56 90 ASP A CA 1
ATOM 707 C C . ASP A 1 90 ? 22.355 8.755 -14.575 1.00 95.56 90 ASP A C 1
ATOM 709 O O . ASP A 1 90 ? 21.210 8.759 -15.036 1.00 95.56 90 ASP A O 1
ATOM 713 N N . GLU A 1 91 ? 22.664 8.120 -13.441 1.00 96.00 91 GLU A N 1
ATOM 714 C CA . GLU A 1 91 ? 21.676 7.384 -12.641 1.00 96.00 91 GLU A CA 1
ATOM 715 C C . GLU A 1 91 ? 20.597 8.302 -12.044 1.00 96.00 91 GLU A C 1
ATOM 717 O O . GLU A 1 91 ? 19.481 7.858 -11.778 1.00 96.00 91 GLU A O 1
ATOM 722 N N . THR A 1 92 ? 20.891 9.594 -11.865 1.00 97.19 92 THR A N 1
ATOM 723 C CA . THR A 1 92 ? 19.916 10.565 -11.348 1.00 97.19 92 THR A CA 1
ATOM 724 C C . THR A 1 92 ? 18.820 10.810 -12.378 1.00 97.19 92 THR A C 1
ATOM 726 O O . THR A 1 92 ? 17.642 10.763 -12.035 1.00 97.19 92 THR A O 1
ATOM 729 N N . GLU A 1 93 ? 19.188 11.025 -13.646 1.00 97.00 93 GLU A N 1
ATOM 730 C CA . GLU A 1 93 ? 18.228 11.173 -14.745 1.00 97.00 93 GLU A CA 1
ATOM 731 C C . GLU A 1 93 ? 17.421 9.886 -14.943 1.00 97.00 93 GLU A C 1
ATOM 733 O O . GLU A 1 93 ? 16.199 9.937 -15.082 1.00 97.00 93 GLU A O 1
ATOM 738 N N . ARG A 1 94 ? 18.091 8.729 -14.892 1.00 97.38 94 ARG A N 1
ATOM 739 C CA . ARG A 1 94 ? 17.437 7.421 -14.996 1.00 97.38 94 ARG A CA 1
ATOM 740 C C . ARG A 1 94 ? 16.393 7.224 -13.895 1.00 97.38 94 ARG A C 1
ATOM 742 O O . ARG A 1 94 ? 15.255 6.861 -14.178 1.00 97.38 94 ARG A O 1
ATOM 749 N N . THR A 1 95 ? 16.754 7.530 -12.650 1.00 97.44 95 THR A N 1
ATOM 750 C CA . THR A 1 95 ? 15.848 7.440 -11.496 1.00 97.44 95 THR A CA 1
ATOM 751 C C . THR A 1 95 ? 14.696 8.438 -11.605 1.00 97.44 95 THR A C 1
ATOM 753 O O . THR A 1 95 ? 13.550 8.078 -11.351 1.00 97.44 95 THR A O 1
ATOM 756 N N . ALA A 1 96 ? 14.963 9.676 -12.028 1.00 97.75 96 ALA A N 1
ATOM 757 C CA . ALA A 1 96 ? 13.921 10.682 -12.223 1.00 97.75 96 ALA A CA 1
ATOM 758 C C . ALA A 1 96 ? 12.885 10.242 -13.269 1.00 97.75 96 ALA A C 1
ATOM 760 O O . ALA A 1 96 ? 11.689 10.469 -13.087 1.00 97.75 96 ALA A O 1
ATOM 761 N N . GLU A 1 97 ? 13.322 9.567 -14.334 1.00 97.25 97 GLU A N 1
ATOM 762 C CA . GLU A 1 97 ? 12.415 9.029 -15.344 1.00 97.25 97 GLU A CA 1
ATOM 763 C C . GLU A 1 97 ? 11.596 7.835 -14.822 1.00 97.25 97 GLU A C 1
ATOM 765 O O . GLU A 1 97 ? 10.406 7.737 -15.124 1.00 97.25 97 GLU A O 1
ATOM 770 N N . ILE A 1 98 ? 12.178 6.973 -13.978 1.00 97.56 98 ILE A N 1
ATOM 771 C CA . ILE A 1 98 ? 11.438 5.904 -13.283 1.00 97.56 98 ILE A CA 1
ATOM 772 C C . ILE A 1 98 ? 10.329 6.502 -12.409 1.00 97.56 98 ILE A C 1
ATOM 774 O O . ILE A 1 98 ? 9.185 6.055 -12.483 1.00 97.56 98 ILE A O 1
ATOM 778 N N . GLU A 1 99 ? 10.639 7.533 -11.618 1.00 97.19 99 GLU A N 1
ATOM 779 C CA . GLU A 1 99 ? 9.649 8.230 -10.786 1.00 97.19 99 GLU A CA 1
ATOM 780 C C . GLU A 1 99 ? 8.558 8.887 -11.643 1.00 97.19 99 GLU A C 1
ATOM 782 O O . GLU A 1 99 ? 7.369 8.779 -11.333 1.00 97.19 99 GLU A O 1
ATOM 787 N N . ARG A 1 100 ? 8.938 9.514 -12.766 1.00 97.38 100 ARG A N 1
ATOM 788 C CA . ARG A 1 100 ? 7.990 10.123 -13.707 1.00 97.38 100 ARG A CA 1
ATOM 789 C C . ARG A 1 100 ? 7.023 9.089 -14.281 1.00 97.38 100 ARG A C 1
ATOM 791 O O . ARG A 1 100 ? 5.824 9.347 -14.323 1.00 97.38 100 ARG A O 1
ATOM 798 N N . LEU A 1 101 ? 7.532 7.938 -14.723 1.00 96.81 101 LEU A N 1
ATOM 799 C CA . LEU A 1 101 ? 6.727 6.849 -15.281 1.00 96.81 101 LEU A CA 1
ATOM 800 C C . LEU A 1 101 ? 5.839 6.190 -14.219 1.00 96.81 101 LEU A C 1
ATOM 802 O O . LEU A 1 101 ? 4.672 5.927 -14.490 1.00 96.81 101 LEU A O 1
ATOM 806 N N . ALA A 1 102 ? 6.350 5.970 -13.006 1.00 96.25 102 ALA A N 1
ATOM 807 C CA . ALA A 1 102 ? 5.570 5.409 -11.902 1.00 96.25 102 ALA A CA 1
ATOM 808 C C . ALA A 1 102 ? 4.423 6.335 -11.447 1.00 96.25 102 ALA A C 1
ATOM 810 O O . ALA A 1 102 ? 3.400 5.859 -10.949 1.00 96.25 102 ALA A O 1
ATOM 811 N N . GLY A 1 103 ? 4.585 7.648 -11.636 1.00 95.00 103 GLY A N 1
ATOM 812 C CA . GLY A 1 103 ? 3.569 8.662 -11.354 1.00 95.00 103 GLY A CA 1
ATOM 813 C C . GLY A 1 103 ? 2.466 8.792 -12.409 1.00 95.00 103 GLY A C 1
ATOM 814 O O . GLY A 1 103 ? 1.499 9.513 -12.166 1.00 95.00 103 GLY A O 1
ATOM 815 N N . LEU A 1 104 ? 2.577 8.120 -13.560 1.00 95.44 104 LEU A N 1
ATOM 816 C CA . LEU A 1 104 ? 1.527 8.127 -14.580 1.00 95.44 104 LEU A CA 1
ATOM 817 C C . LEU A 1 104 ? 0.290 7.342 -14.118 1.00 95.44 104 LEU A C 1
ATOM 819 O O . LEU A 1 104 ? 0.366 6.423 -13.294 1.00 95.44 104 LEU A O 1
ATOM 823 N N . ASP A 1 105 ? -0.872 7.704 -14.661 1.00 94.62 105 ASP A N 1
ATOM 824 C CA . ASP A 1 105 ? -2.033 6.823 -14.621 1.00 94.62 105 ASP A CA 1
ATOM 825 C C . ASP A 1 105 ? -1.794 5.575 -15.489 1.00 94.62 105 ASP A C 1
ATOM 827 O O . ASP A 1 105 ? -0.900 5.543 -16.334 1.00 94.62 105 ASP A O 1
ATOM 831 N N . GLU A 1 106 ? -2.587 4.529 -15.257 1.00 93.81 106 GLU A N 1
ATOM 832 C CA . GLU A 1 106 ? -2.408 3.226 -15.909 1.00 93.81 106 GLU A CA 1
ATOM 833 C C . GLU A 1 106 ? -2.512 3.321 -17.439 1.00 93.81 106 GLU A C 1
ATOM 835 O O . GLU A 1 106 ? -1.673 2.767 -18.144 1.00 93.81 106 GLU A O 1
ATOM 840 N N . GLY A 1 107 ? -3.452 4.116 -17.963 1.00 95.25 107 GLY A N 1
ATOM 841 C CA . GLY A 1 107 ? -3.618 4.298 -19.406 1.00 95.25 107 GLY A CA 1
ATOM 842 C C . GLY A 1 107 ? -2.454 5.059 -20.044 1.00 95.25 107 GLY A C 1
ATOM 843 O O . GLY A 1 107 ? -1.973 4.682 -21.114 1.00 95.25 107 GLY A O 1
ATOM 844 N N . ALA A 1 108 ? -1.959 6.107 -19.382 1.00 97.00 108 ALA A N 1
ATOM 845 C CA . ALA A 1 108 ? -0.779 6.840 -19.833 1.00 97.00 108 ALA A CA 1
ATOM 846 C C . ALA A 1 108 ? 0.499 5.987 -19.759 1.00 97.00 108 ALA A C 1
ATOM 848 O O . ALA A 1 108 ? 1.351 6.076 -20.649 1.00 97.00 108 ALA A O 1
ATOM 849 N N . PHE A 1 109 ? 0.630 5.144 -18.732 1.00 96.62 109 PHE A N 1
ATOM 850 C CA . PHE A 1 109 ? 1.733 4.195 -18.615 1.00 96.62 109 PHE A CA 1
ATOM 851 C C . PHE A 1 109 ? 1.693 3.147 -19.734 1.00 96.62 109 PHE A C 1
ATOM 853 O O . PHE A 1 109 ? 2.707 2.922 -20.395 1.00 96.62 109 PHE A O 1
ATOM 860 N N . ASP A 1 110 ? 0.525 2.566 -20.011 1.00 97.12 110 ASP A N 1
ATOM 861 C CA . ASP A 1 110 ? 0.346 1.584 -21.084 1.00 97.12 110 ASP A CA 1
ATOM 862 C C . ASP A 1 110 ? 0.614 2.181 -22.467 1.00 97.12 110 ASP A C 1
ATOM 864 O O . ASP A 1 110 ? 1.250 1.545 -23.311 1.00 97.12 110 ASP A O 1
ATOM 868 N N . ALA A 1 111 ? 0.203 3.429 -22.697 1.00 97.69 111 ALA A N 1
ATOM 869 C CA . ALA A 1 111 ? 0.535 4.147 -23.921 1.00 97.69 111 ALA A CA 1
ATOM 870 C C . ALA A 1 111 ? 2.055 4.332 -24.067 1.00 97.69 111 ALA A C 1
ATOM 872 O O . ALA A 1 111 ? 2.613 4.039 -25.128 1.00 97.69 111 ALA A O 1
ATOM 873 N N . ALA A 1 112 ? 2.744 4.757 -23.002 1.00 96.50 112 ALA A N 1
ATOM 874 C CA . ALA A 1 112 ? 4.202 4.886 -23.002 1.00 96.50 112 ALA A CA 1
ATOM 875 C C . ALA A 1 112 ? 4.886 3.535 -23.259 1.00 96.50 112 ALA A C 1
ATOM 877 O O . ALA A 1 112 ? 5.796 3.448 -24.088 1.00 96.50 112 ALA A O 1
ATOM 878 N N . LYS A 1 113 ? 4.399 2.469 -22.615 1.00 96.62 113 LYS A N 1
ATOM 879 C CA . LYS A 1 113 ? 4.860 1.099 -22.836 1.00 96.62 113 LYS A CA 1
ATOM 880 C C . LYS A 1 113 ? 4.688 0.679 -24.292 1.00 96.62 113 LYS A C 1
ATOM 882 O O . LYS A 1 113 ? 5.644 0.202 -24.891 1.00 96.62 113 LYS A O 1
ATOM 887 N N . SER A 1 114 ? 3.515 0.900 -24.883 1.00 97.12 114 SER A N 1
ATOM 888 C CA . SER A 1 114 ? 3.243 0.548 -26.280 1.00 97.12 114 SER A CA 1
ATOM 889 C C . SER A 1 114 ? 4.148 1.295 -27.258 1.00 97.12 114 SER A C 1
ATOM 891 O O . SER A 1 114 ? 4.584 0.709 -28.247 1.00 97.12 114 SER A O 1
ATOM 893 N N . VAL A 1 115 ? 4.432 2.576 -27.006 1.00 96.31 115 VAL A N 1
ATOM 894 C CA . VAL A 1 115 ? 5.351 3.361 -27.842 1.00 96.31 115 VAL A CA 1
ATOM 895 C C . VAL A 1 115 ? 6.763 2.795 -27.752 1.00 96.31 115 VAL A C 1
ATOM 897 O O . VAL A 1 115 ? 7.399 2.586 -28.781 1.00 96.31 115 VAL A O 1
ATOM 900 N N . ILE A 1 116 ? 7.240 2.509 -26.539 1.00 94.88 116 ILE A N 1
ATOM 901 C CA . ILE A 1 116 ? 8.571 1.935 -26.320 1.00 94.88 116 ILE A CA 1
ATOM 902 C C . ILE A 1 116 ? 8.664 0.526 -26.917 1.00 94.88 116 ILE A C 1
ATOM 904 O O . ILE A 1 116 ? 9.695 0.190 -27.489 1.00 94.88 116 ILE A O 1
ATOM 908 N N . ASP A 1 117 ? 7.605 -0.281 -26.841 1.00 94.62 117 ASP A N 1
ATOM 909 C CA . ASP A 1 117 ? 7.527 -1.620 -27.442 1.00 94.62 117 ASP A CA 1
ATOM 910 C C . ASP A 1 117 ? 7.515 -1.617 -28.969 1.00 94.62 117 ASP A C 1
ATOM 912 O O . ASP A 1 117 ? 8.031 -2.550 -29.581 1.00 94.62 117 ASP A O 1
ATOM 916 N N . ALA A 1 118 ? 7.004 -0.554 -29.587 1.00 94.44 118 ALA A N 1
ATOM 917 C CA . ALA A 1 118 ? 7.036 -0.379 -31.033 1.00 94.44 118 ALA A CA 1
ATOM 918 C C . ALA A 1 118 ? 8.395 0.117 -31.565 1.00 94.44 118 ALA A C 1
ATOM 920 O O . ALA A 1 118 ? 8.609 0.107 -32.780 1.00 94.44 118 ALA A O 1
ATOM 921 N N . LEU A 1 119 ? 9.308 0.570 -30.695 1.00 93.44 119 LEU A N 1
ATOM 922 C CA . LEU A 1 119 ? 10.640 0.990 -31.128 1.00 93.44 119 LEU A CA 1
ATOM 923 C C . LEU A 1 119 ? 11.431 -0.216 -31.666 1.00 93.44 119 LEU A C 1
ATOM 925 O O . LEU A 1 119 ? 11.341 -1.317 -31.114 1.00 93.44 119 LEU A O 1
ATOM 929 N N . PRO A 1 120 ? 12.233 -0.032 -32.729 1.00 90.06 120 PRO A N 1
ATOM 930 C CA . PRO A 1 120 ? 13.079 -1.100 -33.234 1.00 90.06 120 PRO A CA 1
ATOM 931 C C . PRO A 1 120 ? 14.107 -1.503 -32.174 1.00 90.06 120 PRO A C 1
ATOM 933 O O . PRO A 1 120 ? 14.676 -0.658 -31.481 1.00 90.06 120 PRO A O 1
ATOM 936 N N . GLU A 1 121 ? 14.368 -2.803 -32.062 1.00 83.25 121 GLU A N 1
ATOM 937 C CA . GLU A 1 121 ? 15.466 -3.292 -31.234 1.00 83.25 121 GLU A CA 1
ATOM 938 C C . GLU A 1 121 ? 16.791 -2.766 -31.773 1.00 83.25 121 GLU A C 1
ATOM 940 O O . GLU A 1 121 ? 17.066 -2.812 -32.979 1.00 83.25 121 GLU A O 1
ATOM 945 N N . ASN A 1 122 ? 17.629 -2.268 -30.870 1.00 75.75 122 ASN A N 1
ATOM 946 C CA . ASN A 1 122 ? 18.936 -1.790 -31.252 1.00 75.75 122 ASN A CA 1
ATOM 947 C C . ASN A 1 122 ? 19.822 -3.021 -31.485 1.00 75.75 122 ASN A C 1
ATOM 949 O O . ASN A 1 122 ? 20.309 -3.634 -30.540 1.00 75.75 122 ASN A O 1
ATOM 953 N N . LYS A 1 123 ? 20.022 -3.417 -32.749 1.00 57.88 123 LYS A N 1
ATOM 954 C CA . LYS A 1 123 ? 20.954 -4.494 -33.146 1.00 57.88 123 LYS A CA 1
ATOM 955 C C . LYS A 1 123 ? 22.421 -4.055 -33.017 1.00 57.88 123 LYS A C 1
ATOM 957 O O . LYS A 1 123 ? 23.219 -4.276 -33.923 1.00 57.88 123 LYS A O 1
ATOM 962 N N . ALA A 1 124 ? 22.766 -3.381 -31.927 1.00 52.59 124 ALA A N 1
ATOM 963 C CA . ALA A 1 124 ? 24.135 -3.032 -31.599 1.00 52.59 124 ALA A CA 1
ATOM 964 C C . ALA A 1 124 ? 24.624 -4.013 -30.531 1.00 52.59 124 ALA A C 1
ATOM 966 O O . ALA A 1 124 ? 24.076 -4.096 -29.435 1.00 52.59 124 ALA A O 1
ATOM 967 N N . GLU A 1 125 ? 25.620 -4.795 -30.930 1.00 46.06 125 GLU A N 1
ATOM 968 C CA . GLU A 1 125 ? 26.284 -5.859 -30.189 1.00 46.06 125 GLU A CA 1
ATOM 969 C C . GLU A 1 125 ? 26.614 -5.487 -28.736 1.00 46.06 125 GLU A C 1
ATOM 971 O O . GLU A 1 125 ? 26.955 -4.348 -28.406 1.00 46.06 125 GLU A O 1
ATOM 976 N N . GLY A 1 126 ? 26.509 -6.487 -27.859 1.00 40.25 126 GLY A N 1
ATOM 977 C CA . GLY A 1 126 ? 26.772 -6.356 -26.435 1.00 40.25 126 GLY A CA 1
ATOM 978 C C . GLY A 1 126 ? 28.155 -5.793 -26.123 1.00 40.25 126 GLY A C 1
ATOM 979 O O . GLY A 1 126 ? 29.122 -6.090 -26.810 1.00 40.25 126 GLY A O 1
ATOM 980 N N . THR A 1 127 ? 28.229 -5.060 -25.005 1.00 44.62 127 THR A N 1
ATOM 981 C CA . THR A 1 127 ? 29.448 -4.619 -24.303 1.00 44.62 127 THR A CA 1
ATOM 982 C C . THR A 1 127 ? 30.505 -3.943 -25.177 1.00 44.62 127 THR A C 1
ATOM 984 O O . THR A 1 127 ? 31.164 -4.607 -25.952 1.00 44.62 127 THR A O 1
ATOM 987 N N . GLN A 1 128 ? 30.800 -2.663 -24.926 1.00 41.91 128 GLN A N 1
ATOM 988 C CA . GLN A 1 128 ? 32.141 -2.208 -24.513 1.00 41.91 128 GLN A CA 1
ATOM 989 C C . GLN A 1 128 ? 32.094 -0.726 -24.125 1.00 41.91 128 GLN A C 1
ATOM 991 O O . GLN A 1 128 ? 32.009 0.187 -24.943 1.00 41.91 128 GLN A O 1
ATOM 996 N N . HIS A 1 129 ? 32.214 -0.488 -22.823 1.00 42.22 129 HIS A N 1
ATOM 997 C CA . HIS A 1 129 ? 32.795 0.742 -22.310 1.00 42.22 129 HIS A CA 1
ATOM 998 C C . HIS A 1 129 ? 34.192 0.950 -22.928 1.00 42.22 129 HIS A C 1
ATOM 1000 O O . HIS A 1 129 ? 35.029 0.056 -22.875 1.00 42.22 129 HIS A O 1
ATOM 1006 N N . ARG A 1 130 ? 34.460 2.184 -23.376 1.00 49.03 130 ARG A N 1
ATOM 1007 C CA . ARG A 1 130 ? 35.788 2.767 -23.663 1.00 49.03 130 ARG A CA 1
ATOM 1008 C C . ARG A 1 130 ? 36.541 2.237 -24.895 1.00 49.03 130 ARG A C 1
ATOM 1010 O O . ARG A 1 130 ? 37.437 1.415 -24.781 1.00 49.03 130 ARG A O 1
ATOM 1017 N N . LYS A 1 131 ? 36.349 2.918 -26.029 1.00 41.78 131 LYS A N 1
ATOM 1018 C CA . LYS A 1 131 ? 37.397 3.690 -26.737 1.00 41.78 131 LYS A CA 1
ATOM 1019 C C . LYS A 1 131 ? 36.773 4.345 -27.967 1.00 41.78 131 LYS A C 1
ATOM 1021 O O . LYS A 1 131 ? 36.375 3.675 -28.911 1.00 41.78 131 LYS A O 1
ATOM 1026 N N . LYS A 1 132 ? 36.724 5.676 -27.969 1.00 50.34 132 LYS A N 1
ATOM 1027 C CA . LYS A 1 132 ? 36.485 6.467 -29.176 1.00 50.34 132 LYS A CA 1
ATOM 1028 C C . LYS A 1 132 ? 37.690 6.267 -30.100 1.00 50.34 132 LYS A C 1
ATOM 1030 O O . LYS A 1 132 ? 38.678 6.983 -29.977 1.00 50.34 132 LYS A O 1
ATOM 1035 N N . VAL A 1 133 ? 37.645 5.262 -30.971 1.00 52.78 133 VAL A N 1
ATOM 1036 C CA . VAL A 1 133 ? 38.573 5.170 -32.102 1.00 52.78 133 VAL A CA 1
ATOM 1037 C C . VAL A 1 133 ? 38.010 6.092 -33.173 1.00 52.78 133 VAL A C 1
ATOM 1039 O O . VAL A 1 133 ? 36.995 5.794 -33.797 1.00 52.78 133 VAL A O 1
ATOM 1042 N N . MET A 1 134 ? 38.620 7.268 -33.320 1.00 51.41 134 MET A N 1
ATOM 1043 C CA . MET A 1 134 ? 38.370 8.113 -34.481 1.00 51.41 134 MET A CA 1
ATOM 1044 C C . MET A 1 134 ? 38.791 7.333 -35.726 1.00 51.41 134 MET A C 1
ATOM 1046 O O . MET A 1 134 ? 39.920 6.850 -35.794 1.00 51.41 134 MET A O 1
ATOM 1050 N N . ARG A 1 135 ? 37.878 7.166 -36.686 1.00 56.03 135 ARG A N 1
ATOM 1051 C CA . ARG A 1 135 ? 38.223 6.628 -38.000 1.00 56.03 135 ARG A CA 1
ATOM 1052 C C . ARG A 1 135 ? 38.938 7.730 -38.771 1.00 56.03 135 ARG A C 1
ATOM 1054 O O . ARG A 1 135 ? 38.316 8.695 -39.201 1.00 56.03 135 ARG A O 1
ATOM 1061 N N . SER A 1 136 ? 40.254 7.597 -38.861 1.00 53.25 136 SER A N 1
ATOM 1062 C CA . SER A 1 136 ? 41.131 8.438 -39.671 1.00 53.25 136 SER A CA 1
ATOM 1063 C C . SER A 1 136 ? 41.361 7.770 -41.025 1.00 53.25 136 SER A C 1
ATOM 1065 O O . SER A 1 136 ? 42.502 7.459 -41.354 1.00 53.25 136 SER A O 1
ATOM 1067 N N . ASP A 1 137 ? 40.307 7.480 -41.788 1.00 52.62 137 ASP A N 1
ATOM 1068 C CA . ASP A 1 137 ? 40.488 7.015 -43.164 1.00 52.62 137 ASP A CA 1
ATOM 1069 C C . ASP A 1 137 ? 39.827 7.977 -44.153 1.00 52.62 137 ASP A C 1
ATOM 1071 O O . ASP A 1 137 ? 38.693 8.427 -43.994 1.00 52.62 137 ASP A O 1
ATOM 1075 N N . ALA A 1 138 ? 40.630 8.378 -45.134 1.00 55.00 138 ALA A N 1
ATOM 1076 C CA . ALA A 1 138 ? 40.259 9.212 -46.258 1.00 55.00 138 ALA A CA 1
ATOM 1077 C C . ALA A 1 138 ? 39.761 8.317 -47.404 1.00 55.00 138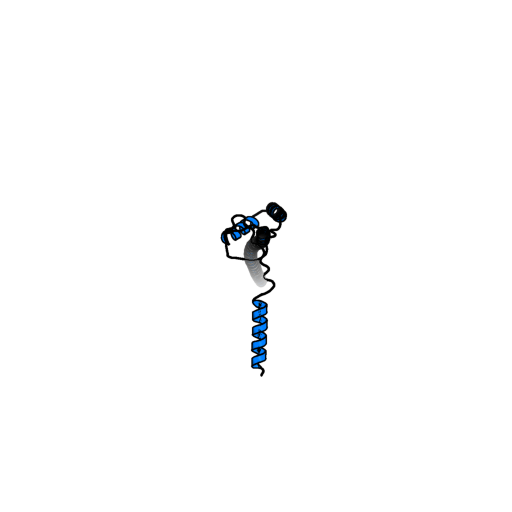 ALA A C 1
ATOM 1079 O O . ALA A 1 138 ? 40.331 8.344 -48.491 1.00 55.00 138 ALA A O 1
ATOM 1080 N N . GLY A 1 139 ? 38.749 7.477 -47.151 1.00 57.19 139 GLY A N 1
ATOM 1081 C CA . GLY A 1 139 ? 38.146 6.626 -48.183 1.00 57.19 139 GLY A CA 1
ATOM 1082 C C . GLY A 1 139 ? 39.102 5.587 -48.779 1.00 57.19 139 GLY A C 1
ATOM 1083 O O . GLY A 1 139 ? 38.941 5.200 -49.934 1.00 57.19 139 GLY A O 1
ATOM 1084 N N . ILE A 1 140 ? 40.109 5.158 -48.013 1.00 53.66 140 ILE A N 1
ATOM 1085 C CA . ILE A 1 140 ? 41.042 4.102 -48.415 1.00 53.66 140 ILE A CA 1
ATOM 1086 C C . ILE A 1 140 ? 40.626 2.832 -47.684 1.00 53.66 140 ILE A C 1
ATOM 1088 O O . ILE A 1 140 ? 40.862 2.694 -46.485 1.00 53.66 140 ILE A O 1
ATOM 1092 N N . GLU A 1 141 ? 40.010 1.902 -48.409 1.00 57.81 141 GLU A N 1
ATOM 1093 C CA . GLU A 1 141 ? 39.750 0.560 -47.898 1.00 57.81 141 GLU A CA 1
ATOM 1094 C C . GLU A 1 141 ? 41.093 -0.153 -47.659 1.00 57.81 141 GLU A C 1
ATOM 1096 O O . GLU A 1 141 ? 41.904 -0.263 -48.587 1.00 57.81 141 GLU A O 1
ATOM 1101 N N . PRO A 1 142 ? 41.386 -0.617 -46.430 1.00 59.47 142 PRO A N 1
ATOM 1102 C CA . PRO A 1 142 ? 42.611 -1.349 -46.170 1.00 59.47 142 PRO A CA 1
ATOM 1103 C C . PRO A 1 142 ? 42.580 -2.668 -46.940 1.00 59.47 142 PRO A C 1
ATOM 1105 O O . PRO A 1 142 ? 41.675 -3.488 -46.785 1.00 59.47 142 PRO A O 1
ATOM 1108 N N . MET A 1 143 ? 43.597 -2.859 -47.776 1.00 53.28 143 MET A N 1
ATOM 1109 C CA . MET A 1 143 ? 43.829 -4.091 -48.515 1.00 53.28 143 MET A CA 1
ATOM 1110 C C . MET A 1 143 ? 43.876 -5.258 -47.520 1.00 53.28 143 MET A C 1
ATOM 1112 O O . MET A 1 143 ? 44.671 -5.229 -46.580 1.00 53.28 143 MET A O 1
ATOM 1116 N N . ALA A 1 144 ? 43.010 -6.259 -47.697 1.00 62.22 144 ALA A N 1
ATOM 1117 C CA . ALA A 1 144 ? 42.992 -7.444 -46.849 1.00 62.22 144 ALA A CA 1
ATOM 1118 C C . ALA A 1 144 ? 44.331 -8.184 -46.983 1.00 62.22 144 ALA A C 1
ATOM 1120 O O . ALA A 1 144 ? 44.591 -8.856 -47.981 1.00 62.22 144 ALA A O 1
ATOM 1121 N N . VAL A 1 145 ? 45.199 -8.018 -45.987 1.00 58.50 145 VAL A N 1
ATOM 1122 C CA . VAL A 1 145 ? 46.398 -8.833 -45.817 1.00 58.50 145 VAL A CA 1
ATOM 1123 C C . VAL A 1 145 ? 45.947 -10.126 -45.142 1.00 58.50 145 VAL A C 1
ATOM 1125 O O . VAL A 1 145 ? 45.335 -10.099 -44.077 1.00 58.50 145 VAL A O 1
ATOM 1128 N N . ASP A 1 146 ? 46.171 -11.256 -45.807 1.00 53.69 146 ASP A N 1
ATOM 1129 C CA . ASP A 1 146 ? 45.772 -12.573 -45.317 1.00 53.69 146 ASP A CA 1
ATOM 1130 C C . ASP A 1 146 ? 46.727 -13.014 -44.191 1.00 53.69 146 ASP A C 1
ATOM 1132 O O . ASP A 1 146 ? 47.790 -13.577 -44.444 1.00 53.69 146 ASP A O 1
ATOM 1136 N N . ASP A 1 147 ? 46.358 -12.757 -42.932 1.00 60.41 147 ASP A N 1
ATOM 1137 C CA . ASP A 1 147 ? 47.111 -13.148 -41.720 1.00 60.41 147 ASP A CA 1
ATOM 1138 C C . ASP A 1 147 ? 47.135 -14.677 -41.468 1.00 60.41 147 ASP A C 1
ATOM 1140 O O . ASP A 1 147 ? 47.440 -15.155 -40.375 1.00 60.41 147 ASP A O 1
ATOM 1144 N N . LYS A 1 148 ? 46.808 -15.498 -42.471 1.00 57.12 148 LYS A N 1
ATOM 1145 C CA . LYS A 1 148 ? 46.549 -16.934 -42.290 1.00 57.12 148 LYS A CA 1
ATOM 1146 C C . LYS A 1 148 ? 47.766 -17.845 -42.324 1.00 57.12 148 LYS A C 1
ATOM 1148 O O . LYS A 1 148 ? 47.601 -19.053 -42.176 1.00 57.12 148 LYS A O 1
ATOM 1153 N N . THR A 1 149 ? 48.982 -17.329 -42.479 1.00 54.34 149 THR A N 1
ATOM 1154 C CA . THR A 1 149 ? 50.161 -18.208 -42.595 1.00 54.34 149 THR A CA 1
ATOM 1155 C C . THR A 1 149 ? 51.234 -18.004 -41.536 1.00 54.34 149 THR A C 1
ATOM 1157 O O . THR A 1 149 ? 52.221 -18.728 -41.565 1.00 54.34 149 THR A O 1
ATOM 1160 N N . ASN A 1 150 ? 51.062 -17.087 -40.577 1.00 59.75 150 ASN A N 1
ATOM 1161 C CA . ASN A 1 150 ? 52.045 -16.857 -39.507 1.00 59.75 150 ASN A CA 1
ATOM 1162 C C . ASN A 1 150 ? 51.406 -16.403 -38.183 1.00 59.75 150 ASN A C 1
ATOM 1164 O O . ASN A 1 150 ? 51.962 -15.555 -37.482 1.00 59.75 150 ASN A O 1
ATOM 1168 N N . ASP A 1 151 ? 50.252 -16.974 -37.826 1.00 69.69 151 ASP A N 1
ATOM 1169 C CA . ASP A 1 151 ? 49.566 -16.623 -36.583 1.00 69.69 151 ASP A CA 1
ATOM 1170 C C . ASP A 1 151 ? 50.469 -16.887 -35.363 1.00 69.69 151 ASP A C 1
ATOM 1172 O O . ASP A 1 151 ? 50.973 -17.998 -35.136 1.00 69.69 151 ASP A O 1
ATOM 1176 N N . LEU A 1 152 ? 50.710 -15.832 -34.583 1.00 70.75 152 LEU A N 1
ATOM 1177 C CA . LEU A 1 152 ? 51.571 -15.869 -33.402 1.00 70.75 152 LEU A CA 1
ATOM 1178 C C . LEU A 1 152 ? 51.077 -16.910 -32.397 1.00 70.75 152 LEU A C 1
ATOM 1180 O O . LEU A 1 152 ? 51.896 -17.525 -31.716 1.00 70.75 152 LEU A O 1
ATOM 1184 N N . ALA A 1 153 ? 49.762 -17.134 -32.334 1.00 72.69 153 ALA A N 1
ATOM 1185 C CA . ALA A 1 153 ? 49.156 -18.124 -31.454 1.00 72.69 153 ALA A CA 1
ATOM 1186 C C . ALA A 1 153 ? 49.634 -19.550 -31.772 1.00 72.69 153 ALA A C 1
ATOM 1188 O O . ALA A 1 153 ? 49.950 -20.313 -30.858 1.00 72.69 153 ALA A O 1
ATOM 1189 N N . VAL A 1 154 ? 49.778 -19.893 -33.057 1.00 75.56 154 VAL A N 1
ATOM 1190 C CA . VAL A 1 154 ? 50.280 -21.205 -33.495 1.00 75.56 154 VAL A CA 1
ATOM 1191 C C . VAL A 1 154 ? 51.766 -21.350 -33.167 1.00 75.56 154 VAL A C 1
ATOM 1193 O O . VAL A 1 154 ? 52.194 -22.385 -32.654 1.00 75.56 154 VAL A O 1
ATOM 1196 N N . ARG A 1 155 ? 52.562 -20.296 -33.395 1.00 75.94 155 ARG A N 1
ATOM 1197 C CA . ARG A 1 155 ? 54.000 -20.294 -33.068 1.00 75.94 155 ARG A CA 1
ATOM 1198 C C . ARG A 1 155 ? 54.244 -20.413 -31.563 1.00 75.94 155 ARG A C 1
ATOM 1200 O O . ARG A 1 155 ? 55.117 -21.171 -31.148 1.00 75.94 155 ARG A O 1
ATOM 1207 N N . LEU A 1 156 ? 53.452 -19.711 -30.753 1.00 79.62 156 LEU A N 1
ATOM 1208 C CA . LEU A 1 156 ? 53.495 -19.796 -29.293 1.00 79.62 156 LEU A CA 1
ATOM 1209 C C . LEU A 1 156 ? 53.053 -21.172 -28.798 1.00 79.62 156 LEU A C 1
ATOM 1211 O O . LEU A 1 156 ? 53.731 -21.744 -27.952 1.00 79.62 156 LEU A O 1
ATOM 1215 N N . GLY A 1 157 ? 51.966 -21.725 -29.342 1.00 80.81 157 GLY A N 1
ATOM 1216 C CA . GLY A 1 157 ? 51.477 -23.054 -28.975 1.00 80.81 157 GLY A CA 1
ATOM 1217 C C . GLY A 1 157 ? 52.504 -24.153 -29.253 1.00 80.81 157 GLY A C 1
ATOM 1218 O O . GLY A 1 157 ? 52.785 -24.971 -28.376 1.00 80.81 157 GLY A O 1
ATOM 1219 N N . ASN A 1 158 ? 53.120 -24.126 -30.437 1.00 81.88 158 ASN A N 1
ATOM 1220 C CA . ASN A 1 158 ? 54.163 -25.083 -30.803 1.00 81.88 158 ASN A CA 1
ATOM 1221 C C . ASN A 1 158 ? 55.407 -24.930 -29.918 1.00 81.88 158 ASN A C 1
ATOM 1223 O O . ASN A 1 158 ? 55.865 -25.923 -29.359 1.00 81.88 158 ASN A O 1
ATOM 1227 N N . GLY A 1 159 ? 55.885 -23.699 -29.700 1.00 84.31 159 GLY A N 1
ATOM 1228 C CA . GLY A 1 159 ? 57.045 -23.452 -28.838 1.00 84.31 159 GLY A CA 1
ATOM 1229 C C . GLY A 1 159 ? 56.814 -23.844 -27.373 1.00 84.31 159 GLY A C 1
ATOM 1230 O O . GLY A 1 159 ? 57.712 -24.381 -26.727 1.00 84.31 159 GLY A O 1
ATOM 1231 N N . LEU A 1 160 ? 55.604 -23.641 -26.836 1.00 84.31 160 LEU A N 1
ATOM 1232 C CA . LEU A 1 160 ? 55.285 -24.040 -25.459 1.00 84.31 160 LEU A CA 1
ATOM 1233 C C . LEU A 1 160 ? 55.239 -25.564 -25.290 1.00 84.31 160 LEU A C 1
ATOM 1235 O O . LEU A 1 160 ? 55.594 -26.072 -24.225 1.00 84.31 160 LEU A O 1
ATOM 1239 N N . ARG A 1 161 ? 54.770 -26.287 -26.314 1.00 81.19 161 ARG A N 1
ATOM 1240 C CA . ARG A 1 161 ? 54.719 -27.754 -26.315 1.00 81.19 161 ARG A CA 1
ATOM 1241 C C . ARG A 1 161 ? 56.121 -28.350 -26.394 1.00 81.19 161 ARG A C 1
ATOM 1243 O O . ARG A 1 161 ? 56.458 -29.203 -25.583 1.00 81.19 161 ARG A O 1
ATOM 1250 N N . GLU A 1 162 ? 56.950 -27.827 -27.286 1.00 82.56 162 GLU A N 1
ATOM 1251 C CA . GLU A 1 162 ? 58.339 -28.255 -27.464 1.00 82.56 162 GLU A CA 1
ATOM 1252 C C . GLU A 1 162 ? 59.173 -28.012 -26.192 1.00 82.56 162 GLU A C 1
ATOM 1254 O O . GLU A 1 162 ? 59.889 -28.896 -25.728 1.00 82.56 162 GLU A O 1
ATOM 1259 N N . ALA A 1 163 ? 58.984 -26.865 -25.526 1.00 80.94 163 ALA A N 1
ATOM 1260 C CA . ALA A 1 163 ? 59.624 -26.574 -24.240 1.00 80.94 163 ALA A CA 1
ATOM 1261 C C . ALA A 1 163 ? 59.152 -27.484 -23.089 1.00 80.94 163 ALA A C 1
ATOM 1263 O O . ALA A 1 163 ? 59.877 -27.660 -22.108 1.00 80.94 163 ALA A O 1
ATOM 1264 N N . ARG A 1 164 ? 57.937 -28.046 -23.167 1.00 73.94 164 ARG A N 1
ATOM 1265 C CA . ARG A 1 164 ? 57.477 -29.065 -22.211 1.00 73.94 164 ARG A CA 1
ATOM 1266 C C . ARG A 1 164 ? 58.115 -30.416 -22.496 1.00 73.94 164 ARG A C 1
ATOM 1268 O O . ARG A 1 164 ? 58.530 -31.072 -21.551 1.00 73.94 164 ARG A O 1
ATOM 1275 N N . GLU A 1 165 ? 58.192 -30.809 -23.762 1.00 75.69 165 GLU A N 1
ATOM 1276 C CA . GLU A 1 165 ? 58.780 -32.083 -24.186 1.00 75.69 165 GLU A CA 1
ATOM 1277 C C . GLU A 1 165 ? 60.286 -32.128 -23.864 1.00 75.69 165 GLU A C 1
ATOM 1279 O O . GLU A 1 165 ? 60.744 -33.090 -23.258 1.00 75.69 165 GLU A O 1
ATOM 1284 N N . ALA A 1 166 ? 61.019 -31.032 -24.088 1.00 73.94 166 ALA A N 1
ATOM 1285 C CA . ALA A 1 166 ? 62.440 -30.903 -23.738 1.00 73.94 166 ALA A CA 1
ATOM 1286 C C . ALA A 1 166 ? 62.746 -30.903 -22.223 1.00 73.94 166 ALA A C 1
ATOM 1288 O O . ALA A 1 166 ? 63.908 -30.881 -21.831 1.00 73.94 166 ALA A O 1
ATOM 1289 N N . LYS A 1 167 ? 61.723 -30.865 -21.358 1.00 63.19 167 LYS A N 1
ATOM 1290 C CA . LYS A 1 167 ? 61.868 -30.882 -19.890 1.00 63.19 167 LYS A CA 1
ATOM 1291 C C . LYS A 1 167 ? 61.481 -32.230 -19.266 1.00 63.19 167 LYS A C 1
ATOM 1293 O O . LYS A 1 167 ? 61.502 -32.357 -18.043 1.00 63.19 167 LYS A O 1
ATOM 1298 N N . VAL A 1 168 ? 61.044 -33.178 -20.097 1.00 61.34 168 VAL A N 1
ATOM 1299 C CA . VAL A 1 168 ? 60.647 -34.545 -19.716 1.00 61.34 168 VAL A CA 1
ATOM 1300 C C . VAL A 1 168 ? 61.732 -35.569 -20.102 1.00 61.34 168 VAL A C 1
ATOM 1302 O O . VAL A 1 168 ? 61.624 -36.734 -19.725 1.00 61.34 168 VAL A O 1
ATOM 1305 N N . GLU A 1 169 ? 62.796 -35.126 -20.774 1.00 50.75 169 GLU A N 1
ATOM 1306 C CA . GLU A 1 169 ? 64.061 -35.851 -20.979 1.00 50.75 169 GLU A CA 1
ATOM 1307 C C . GLU A 1 169 ? 65.120 -35.376 -19.967 1.00 50.75 169 GLU A C 1
ATOM 1309 O O . GLU A 1 169 ? 65.877 -36.235 -19.459 1.00 50.75 169 GLU A O 1
#